Protein AF-A0A354UWK6-F1 (afdb_monomer_lite)

Sequence (119 aa):
MTLLAMIFFDFNLYGVGFPLIAFFCNLIFTSWAVGIFVSGLVLRHGLGAESIVWTLMFGLMPLACVYYPVTVLPLWLQYVAWALPPTYVFEGMRALLMDHMFRADLMAEALAINGVLFI

Radius of gyration: 16.35 Å; chains: 1; bounding box: 41×29×44 Å

Structure (mmCIF, N/CA/C/O backbone):
data_AF-A0A354UWK6-F1
#
_entry.id   AF-A0A354UWK6-F1
#
loop_
_atom_site.group_PDB
_atom_site.id
_atom_site.type_symbol
_atom_site.label_atom_id
_atom_site.label_alt_id
_atom_site.label_comp_id
_atom_site.label_asym_id
_atom_site.label_entity_id
_atom_site.label_seq_id
_atom_site.pdbx_PDB_ins_code
_atom_site.Cartn_x
_atom_site.Cartn_y
_atom_site.Cartn_z
_atom_site.occupancy
_atom_site.B_iso_or_equiv
_atom_site.auth_seq_id
_atom_site.auth_comp_id
_atom_site.auth_asym_id
_atom_site.auth_atom_id
_atom_site.pdbx_PDB_model_num
ATOM 1 N N . MET A 1 1 ? 24.059 2.695 -0.130 1.00 56.16 1 MET A N 1
ATOM 2 C CA . MET A 1 1 ? 23.308 1.441 -0.372 1.00 56.16 1 MET A CA 1
ATOM 3 C C . MET A 1 1 ? 22.979 1.235 -1.847 1.00 56.16 1 MET A C 1
ATOM 5 O O . MET A 1 1 ? 23.217 0.145 -2.339 1.00 56.16 1 MET A O 1
ATOM 9 N N . THR A 1 2 ? 22.533 2.260 -2.581 1.00 59.69 2 THR A N 1
ATOM 10 C CA . THR A 1 2 ? 22.245 2.174 -4.030 1.00 59.69 2 THR A CA 1
ATOM 11 C C . THR A 1 2 ? 23.460 1.814 -4.890 1.00 59.69 2 THR A C 1
ATOM 13 O O . THR A 1 2 ? 23.362 0.951 -5.749 1.00 59.69 2 THR A O 1
ATOM 16 N N . LEU A 1 3 ? 24.626 2.401 -4.603 1.00 59.34 3 LEU A N 1
ATOM 17 C CA . LEU A 1 3 ? 25.890 2.084 -5.287 1.00 59.34 3 LEU A CA 1
ATOM 18 C C . LEU A 1 3 ? 26.323 0.622 -5.085 1.00 59.34 3 LEU A C 1
ATOM 20 O O . LEU A 1 3 ? 26.774 -0.024 -6.021 1.00 59.34 3 LEU A O 1
ATOM 24 N N . LEU A 1 4 ? 26.125 0.080 -3.879 1.00 62.88 4 LEU A N 1
ATOM 25 C CA . LEU A 1 4 ? 26.453 -1.313 -3.567 1.00 62.88 4 LEU A CA 1
ATOM 26 C C . LEU A 1 4 ? 25.482 -2.287 -4.259 1.00 62.88 4 LEU A C 1
ATOM 28 O O . LEU A 1 4 ? 25.916 -3.306 -4.779 1.00 62.88 4 LEU A O 1
ATOM 32 N N . ALA A 1 5 ? 24.190 -1.944 -4.325 1.00 58.75 5 ALA A N 1
ATOM 33 C CA . ALA A 1 5 ? 23.179 -2.713 -5.054 1.00 58.75 5 ALA A CA 1
ATOM 34 C C . ALA A 1 5 ? 23.420 -2.716 -6.572 1.00 58.75 5 ALA A C 1
ATOM 36 O O . ALA A 1 5 ? 23.226 -3.734 -7.226 1.00 58.75 5 ALA A O 1
ATOM 37 N N . MET A 1 6 ? 23.899 -1.604 -7.126 1.00 61.78 6 MET A N 1
ATOM 38 C CA . MET A 1 6 ? 24.233 -1.511 -8.546 1.00 61.78 6 MET A CA 1
ATOM 39 C C . MET A 1 6 ? 25.454 -2.376 -8.900 1.00 61.78 6 MET A C 1
ATOM 41 O O . MET A 1 6 ? 25.468 -3.004 -9.948 1.00 61.78 6 MET A O 1
ATOM 45 N N . ILE A 1 7 ? 26.444 -2.456 -8.004 1.00 58.84 7 ILE A N 1
ATOM 46 C CA . ILE A 1 7 ? 27.675 -3.236 -8.217 1.00 58.84 7 ILE A CA 1
ATOM 47 C C . ILE A 1 7 ? 27.464 -4.742 -7.984 1.00 58.84 7 ILE A C 1
ATOM 49 O O . ILE A 1 7 ? 28.051 -5.549 -8.696 1.00 58.84 7 ILE A O 1
ATOM 53 N N . PHE A 1 8 ? 26.659 -5.134 -6.988 1.00 60.25 8 PHE A N 1
ATOM 54 C CA . PHE A 1 8 ? 26.484 -6.547 -6.611 1.00 60.25 8 PHE A CA 1
ATOM 55 C C . PHE A 1 8 ? 25.227 -7.214 -7.182 1.00 60.25 8 PHE A C 1
ATOM 57 O O . PHE A 1 8 ? 25.212 -8.434 -7.313 1.00 60.25 8 PHE A O 1
ATOM 64 N N . PHE A 1 9 ? 24.175 -6.449 -7.483 1.00 60.28 9 PHE A N 1
ATOM 65 C CA . PHE A 1 9 ? 22.865 -6.979 -7.883 1.00 60.28 9 PHE A CA 1
ATOM 66 C C . PHE A 1 9 ? 22.386 -6.460 -9.248 1.00 60.28 9 PHE A C 1
ATOM 68 O O . PHE A 1 9 ? 21.243 -6.724 -9.608 1.00 60.28 9 PHE A O 1
ATOM 75 N N . ASP A 1 10 ? 23.218 -5.704 -9.983 1.00 58.06 10 ASP A N 1
ATOM 76 C CA . ASP A 1 10 ? 22.870 -5.070 -11.273 1.00 58.06 10 ASP A CA 1
ATOM 77 C C . ASP A 1 10 ? 21.562 -4.244 -11.213 1.00 58.06 10 ASP A C 1
ATOM 79 O O . ASP A 1 10 ? 20.848 -4.027 -12.191 1.00 58.06 10 ASP A O 1
ATOM 83 N N . PHE A 1 11 ? 21.206 -3.775 -10.011 1.00 54.72 11 PHE A N 1
ATOM 84 C CA . PHE A 1 11 ? 19.918 -3.149 -9.749 1.00 54.72 11 PHE A CA 1
ATOM 85 C C . PHE A 1 11 ? 20.025 -1.629 -9.875 1.00 54.72 11 PHE A C 1
ATOM 87 O O . PHE A 1 11 ? 20.491 -0.931 -8.965 1.00 54.72 11 PHE A O 1
ATOM 94 N N . ASN A 1 12 ? 19.580 -1.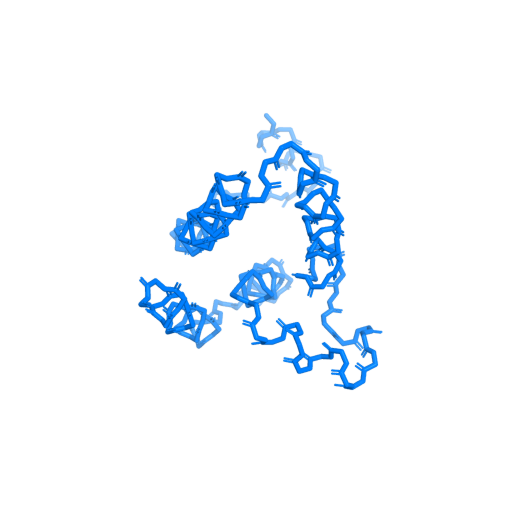092 -11.013 1.00 62.22 12 ASN A N 1
ATOM 95 C CA . ASN A 1 12 ? 19.621 0.342 -11.281 1.00 62.22 12 ASN A CA 1
ATOM 96 C C . ASN A 1 12 ? 18.386 1.073 -10.725 1.00 62.22 12 ASN A C 1
ATOM 98 O O . ASN A 1 12 ? 17.426 1.370 -11.435 1.00 62.22 12 ASN A O 1
ATOM 102 N N . LEU A 1 13 ? 18.457 1.432 -9.441 1.00 58.25 13 LEU A N 1
ATOM 103 C CA . LEU A 1 13 ? 17.428 2.223 -8.749 1.00 58.25 13 LEU A CA 1
ATOM 104 C C . LEU A 1 13 ? 17.189 3.604 -9.389 1.00 58.25 13 LEU A C 1
ATOM 106 O O . LEU A 1 13 ? 16.092 4.146 -9.293 1.00 58.25 13 LEU A O 1
ATOM 110 N N . TYR A 1 14 ? 18.190 4.162 -10.075 1.00 57.12 14 TYR A N 1
ATOM 111 C CA . TYR A 1 14 ? 18.068 5.441 -10.779 1.00 57.12 14 TYR A CA 1
ATOM 112 C C . TYR A 1 14 ? 17.343 5.309 -12.130 1.00 57.12 14 TYR A C 1
ATOM 114 O O . TYR A 1 14 ? 16.782 6.294 -12.604 1.00 57.12 14 TYR A O 1
ATOM 122 N N . GLY A 1 15 ? 17.282 4.105 -12.717 1.00 58.41 15 GLY A N 1
ATOM 123 C CA . GLY A 1 15 ? 16.500 3.808 -13.927 1.00 58.41 15 GLY A CA 1
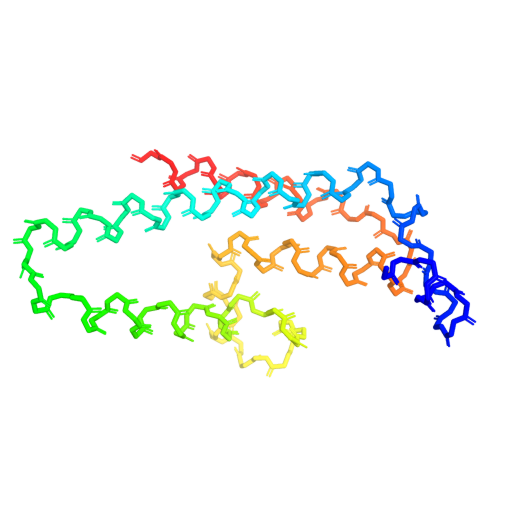ATOM 124 C C . GLY A 1 15 ? 14.988 3.727 -13.682 1.00 58.41 15 GLY A C 1
ATOM 125 O O . GLY A 1 15 ? 14.202 3.961 -14.593 1.00 58.41 15 GLY A O 1
ATOM 126 N N . VAL A 1 16 ? 14.578 3.470 -12.435 1.00 60.97 16 VAL A N 1
ATOM 127 C CA . VAL A 1 16 ? 13.169 3.466 -11.998 1.00 60.97 16 VAL A CA 1
ATOM 128 C C . VAL A 1 16 ? 12.596 4.890 -11.915 1.00 60.97 16 VAL A C 1
ATOM 130 O O . VAL A 1 16 ? 11.397 5.072 -12.090 1.00 60.97 16 VAL A O 1
ATOM 133 N N . GLY A 1 17 ? 13.449 5.900 -11.703 1.00 65.88 17 GLY A N 1
ATOM 134 C CA . GLY A 1 17 ? 13.163 7.322 -11.926 1.00 65.88 17 GLY A CA 1
ATOM 135 C C . GLY A 1 17 ? 11.875 7.874 -11.292 1.00 65.88 17 GLY A C 1
ATOM 136 O O . GLY A 1 17 ? 11.560 7.628 -10.129 1.00 65.88 17 GLY A O 1
ATOM 137 N N . PHE A 1 18 ? 11.142 8.668 -12.078 1.00 66.06 18 PHE A N 1
ATOM 138 C CA . PHE A 1 18 ? 9.900 9.366 -11.707 1.00 66.06 18 PHE A CA 1
ATOM 139 C C . PHE A 1 18 ? 8.774 8.486 -11.121 1.00 66.06 18 PHE A C 1
ATOM 141 O O . PHE A 1 18 ? 8.158 8.919 -10.143 1.00 66.06 18 PHE A O 1
ATOM 148 N N . PRO A 1 19 ? 8.502 7.273 -11.646 1.00 69.62 19 PRO A N 1
ATOM 149 C CA . PRO A 1 19 ? 7.575 6.308 -11.048 1.00 69.62 19 PRO A CA 1
ATOM 150 C C . PRO A 1 19 ? 7.735 6.109 -9.538 1.00 69.62 19 PRO A C 1
ATOM 152 O O . PRO A 1 19 ? 6.743 6.007 -8.815 1.00 69.62 19 PRO A O 1
ATOM 155 N N . LEU A 1 20 ? 8.978 6.119 -9.044 1.00 70.62 20 LEU A N 1
ATOM 156 C CA . LEU A 1 20 ? 9.283 5.917 -7.628 1.00 70.62 20 LEU A CA 1
ATOM 157 C C . LEU A 1 20 ? 8.641 6.985 -6.738 1.00 70.62 20 LEU A C 1
ATOM 159 O O . LEU A 1 20 ? 8.144 6.668 -5.659 1.00 70.62 20 LEU A O 1
ATOM 163 N N . ILE A 1 21 ? 8.615 8.237 -7.202 1.00 74.94 21 ILE A N 1
ATOM 164 C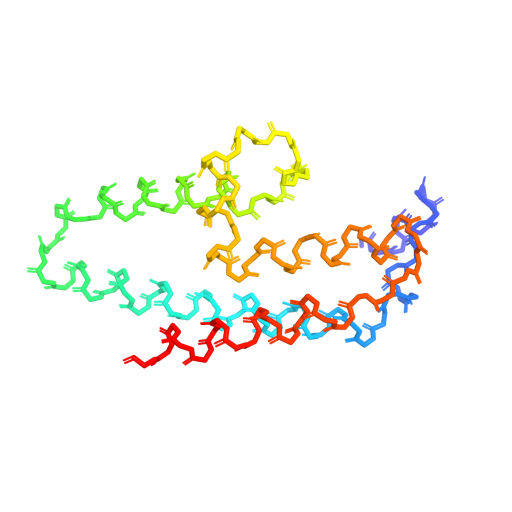 CA . ILE A 1 21 ? 8.011 9.357 -6.472 1.00 74.94 21 ILE A CA 1
ATOM 165 C C . ILE A 1 21 ? 6.505 9.131 -6.342 1.00 74.94 21 ILE A C 1
ATOM 167 O O . ILE A 1 21 ? 5.951 9.270 -5.256 1.00 74.94 21 ILE A O 1
ATOM 171 N N . ALA A 1 22 ? 5.846 8.721 -7.425 1.00 74.12 22 ALA A N 1
ATOM 172 C CA . ALA A 1 22 ? 4.406 8.503 -7.424 1.00 74.12 22 ALA A CA 1
ATOM 173 C C . ALA A 1 22 ? 3.998 7.281 -6.566 1.00 74.12 22 ALA A C 1
ATOM 175 O O . ALA A 1 22 ? 2.939 7.301 -5.929 1.00 74.12 22 ALA A O 1
ATOM 176 N N . PHE A 1 23 ? 4.847 6.247 -6.478 1.00 77.62 23 PHE A N 1
ATOM 177 C CA . PHE A 1 23 ? 4.664 5.133 -5.539 1.00 77.62 23 PHE A CA 1
ATOM 178 C C . PHE A 1 23 ? 4.803 5.611 -4.090 1.00 77.62 23 PHE A C 1
ATOM 180 O O . PHE A 1 23 ? 3.946 5.320 -3.255 1.00 77.62 23 PHE A O 1
ATOM 187 N N . PHE A 1 24 ? 5.836 6.411 -3.807 1.00 81.19 24 PHE A N 1
ATOM 188 C CA . PHE A 1 24 ? 6.058 7.004 -2.489 1.00 81.19 24 PHE A CA 1
ATOM 189 C C . PHE A 1 24 ? 4.892 7.885 -2.038 1.00 81.19 24 PHE A C 1
ATOM 191 O O . PHE A 1 24 ? 4.434 7.749 -0.906 1.00 81.19 24 PHE A O 1
ATOM 198 N N . CYS A 1 25 ? 4.379 8.754 -2.911 1.00 81.25 25 CYS A N 1
ATOM 199 C CA . CYS A 1 25 ? 3.245 9.617 -2.590 1.00 81.25 25 CYS A CA 1
ATOM 200 C C . CYS A 1 25 ? 2.004 8.805 -2.195 1.00 81.25 25 CYS A C 1
ATOM 202 O O . CYS A 1 25 ? 1.401 9.095 -1.165 1.00 81.25 25 CYS A O 1
ATOM 204 N N . ASN A 1 26 ? 1.663 7.754 -2.951 1.00 80.44 26 ASN A N 1
ATOM 205 C CA . ASN A 1 26 ? 0.530 6.888 -2.612 1.00 80.44 26 ASN A CA 1
ATOM 206 C C . ASN A 1 26 ? 0.708 6.200 -1.250 1.00 80.44 26 ASN A C 1
ATOM 208 O O . ASN A 1 26 ? -0.241 6.152 -0.471 1.00 80.44 26 ASN A O 1
ATOM 212 N N . LEU A 1 27 ? 1.916 5.723 -0.930 1.00 83.25 27 LEU A N 1
ATOM 213 C CA . LEU A 1 27 ? 2.198 5.107 0.372 1.00 83.25 27 LEU A CA 1
ATOM 214 C C . LEU A 1 27 ? 2.129 6.110 1.529 1.00 83.25 27 LEU A C 1
ATOM 216 O O . LEU A 1 27 ? 1.641 5.764 2.607 1.00 83.25 27 LEU A O 1
ATOM 220 N N . ILE A 1 28 ? 2.588 7.348 1.320 1.00 85.56 28 ILE A N 1
ATOM 221 C CA . ILE A 1 28 ? 2.483 8.424 2.315 1.00 85.56 28 ILE A CA 1
ATOM 222 C C . ILE A 1 28 ? 1.012 8.747 2.580 1.00 85.56 28 ILE A C 1
ATOM 224 O O . ILE A 1 28 ? 0.608 8.807 3.739 1.00 85.56 28 ILE A O 1
ATOM 228 N N . PHE A 1 29 ? 0.203 8.886 1.529 1.00 83.75 29 PHE A N 1
ATOM 229 C CA . PHE A 1 29 ? -1.229 9.148 1.662 1.00 83.75 29 PHE A CA 1
ATOM 230 C C . PHE A 1 29 ? -1.950 8.036 2.421 1.00 83.75 29 PHE A C 1
ATOM 232 O O . PHE A 1 29 ? -2.679 8.324 3.371 1.00 83.75 29 PHE A O 1
ATOM 239 N N . THR A 1 30 ? -1.670 6.770 2.104 1.00 84.62 30 THR A N 1
ATOM 240 C CA . THR A 1 30 ? -2.242 5.655 2.867 1.00 84.62 30 THR A CA 1
ATOM 241 C C . THR A 1 30 ? -1.764 5.664 4.322 1.00 84.62 30 THR A C 1
ATOM 243 O O . THR A 1 30 ? -2.560 5.441 5.232 1.00 84.62 30 THR A O 1
ATOM 246 N N . SER A 1 31 ? -0.484 5.961 4.567 1.00 85.88 31 SER A N 1
ATOM 247 C CA . SER A 1 31 ? 0.071 6.028 5.927 1.00 85.88 31 SER A CA 1
ATOM 248 C C . SER A 1 31 ? -0.576 7.136 6.757 1.00 85.88 31 SER A C 1
ATOM 250 O O . SER A 1 31 ? -0.827 6.943 7.945 1.00 85.88 31 SER A O 1
ATOM 252 N N . TRP A 1 32 ? -0.886 8.281 6.146 1.00 88.81 32 TRP A N 1
ATOM 253 C CA . TRP A 1 32 ? -1.613 9.366 6.801 1.00 88.81 32 TRP A CA 1
ATOM 254 C C . TRP A 1 32 ? -3.050 8.975 7.135 1.00 88.81 32 TRP A C 1
ATOM 256 O O . TRP A 1 32 ? -3.456 9.160 8.281 1.00 88.81 32 TRP A O 1
ATOM 266 N N . ALA A 1 33 ? -3.786 8.373 6.199 1.00 85.44 33 ALA A N 1
ATOM 267 C CA . ALA A 1 33 ? -5.153 7.918 6.454 1.00 85.44 33 ALA A CA 1
ATOM 268 C C . ALA A 1 33 ? -5.207 6.905 7.615 1.00 85.44 33 ALA A C 1
ATOM 270 O O . ALA A 1 33 ? -5.965 7.078 8.573 1.00 85.44 33 ALA A O 1
ATOM 271 N N . VAL A 1 34 ? -4.326 5.898 7.595 1.00 85.75 34 VAL A N 1
ATOM 272 C CA . VAL A 1 34 ? -4.228 4.900 8.673 1.00 85.75 34 VAL A CA 1
ATOM 273 C C . VAL A 1 34 ? -3.773 5.540 9.988 1.00 85.75 34 VAL A C 1
ATOM 275 O O . VAL A 1 34 ? -4.327 5.227 11.039 1.00 85.75 34 VAL A O 1
ATOM 278 N N . GLY A 1 35 ? -2.809 6.462 9.955 1.00 86.75 35 GLY A N 1
ATOM 279 C CA . GLY A 1 35 ? -2.306 7.151 11.145 1.00 86.75 35 GLY A CA 1
ATOM 280 C C . GLY A 1 35 ? -3.360 8.025 11.831 1.00 86.75 35 GLY A C 1
ATOM 281 O O . GLY A 1 35 ? -3.454 8.016 13.062 1.00 86.75 35 GLY A O 1
ATOM 282 N N . ILE A 1 36 ? -4.191 8.727 11.053 1.00 87.62 36 ILE A N 1
ATOM 283 C CA . ILE A 1 36 ? -5.319 9.520 11.565 1.00 87.62 36 ILE A CA 1
ATOM 284 C C . ILE A 1 36 ? -6.373 8.592 12.181 1.00 87.62 36 ILE A C 1
ATOM 286 O O . ILE A 1 36 ? -6.812 8.829 13.309 1.00 87.62 36 ILE A O 1
ATOM 290 N N . PHE A 1 37 ? -6.726 7.504 11.491 1.00 86.56 37 PHE A N 1
ATOM 291 C CA . PHE A 1 37 ? -7.686 6.514 11.984 1.00 86.56 37 PHE A CA 1
ATOM 292 C C . PHE A 1 37 ? -7.242 5.885 13.314 1.00 86.56 37 PHE A C 1
ATOM 294 O O . PHE A 1 37 ? -7.999 5.856 14.287 1.00 86.56 37 PHE A O 1
ATOM 301 N N . VAL A 1 38 ? -5.986 5.442 13.381 1.00 85.88 38 VAL A N 1
ATOM 302 C CA . VAL A 1 38 ? -5.366 4.859 14.577 1.00 85.88 38 VAL A CA 1
ATOM 303 C C . VAL A 1 38 ? -5.331 5.859 15.732 1.00 85.88 38 VAL A C 1
ATOM 305 O O . VAL A 1 38 ? -5.740 5.525 16.844 1.00 85.88 38 VAL A O 1
ATOM 308 N N . SER A 1 39 ? -4.898 7.095 15.472 1.00 86.00 39 SER A N 1
ATOM 309 C CA . SER A 1 39 ? -4.866 8.155 16.487 1.00 86.00 39 SER A CA 1
ATOM 310 C C . SER A 1 39 ? -6.261 8.431 17.055 1.00 86.00 39 SER A C 1
ATOM 312 O O . SER A 1 39 ? -6.423 8.544 18.270 1.00 86.00 39 SER A O 1
ATOM 314 N N . GLY A 1 40 ? -7.290 8.464 16.201 1.00 85.94 40 GLY A N 1
ATOM 315 C CA . GLY A 1 40 ? -8.682 8.619 16.625 1.00 85.94 40 GLY A CA 1
ATOM 316 C C . GLY A 1 40 ? -9.184 7.459 17.491 1.00 85.94 40 GLY A C 1
ATOM 317 O O . GLY A 1 40 ? -9.861 7.686 18.497 1.00 85.94 40 GLY A O 1
ATOM 318 N N . LEU A 1 41 ? -8.814 6.221 17.149 1.00 86.06 41 LEU A N 1
ATOM 319 C CA . LEU A 1 41 ? -9.183 5.028 17.915 1.00 86.06 41 LEU A CA 1
ATOM 320 C C . LEU A 1 41 ? -8.578 5.054 19.327 1.00 86.06 41 LEU A C 1
ATOM 322 O O . LEU A 1 41 ? -9.288 4.810 20.305 1.00 86.06 41 LEU A O 1
ATOM 326 N N . VAL A 1 42 ? -7.290 5.397 19.435 1.00 87.06 42 VAL A N 1
ATOM 327 C CA . VAL A 1 42 ? -6.573 5.490 20.717 1.00 87.06 42 VAL A CA 1
ATOM 328 C C . VAL A 1 42 ? -7.146 6.607 21.587 1.00 87.06 42 VAL A C 1
ATOM 330 O O . VAL A 1 42 ? -7.382 6.395 22.774 1.00 87.06 42 VAL A O 1
ATOM 333 N N . LEU A 1 43 ? -7.446 7.776 21.011 1.00 86.56 43 LEU A N 1
ATOM 334 C CA . LEU A 1 43 ? -8.049 8.883 21.760 1.00 86.56 43 LEU A CA 1
ATOM 335 C C . LEU A 1 43 ? -9.455 8.546 22.283 1.00 86.56 43 LEU A C 1
ATOM 337 O O . LEU A 1 43 ? -9.829 9.009 23.359 1.00 86.56 43 LEU A O 1
ATOM 341 N N . ARG A 1 44 ? -10.232 7.730 21.557 1.00 84.69 44 ARG A N 1
ATOM 342 C CA . ARG A 1 44 ? -11.607 7.368 21.942 1.00 84.69 44 ARG A CA 1
ATOM 343 C C . ARG A 1 44 ? -11.689 6.203 22.929 1.00 84.69 44 ARG A C 1
ATOM 345 O O . ARG A 1 44 ? -12.566 6.201 23.789 1.00 84.69 44 ARG A O 1
ATOM 352 N N . HIS A 1 45 ? -10.818 5.209 22.791 1.00 82.06 45 HIS A N 1
ATOM 353 C CA . HIS A 1 45 ? -10.869 3.962 23.564 1.00 82.06 45 HIS A CA 1
ATOM 354 C C . HIS A 1 45 ? -9.712 3.813 24.570 1.00 82.06 45 HIS A C 1
ATOM 356 O O . HIS A 1 45 ? -9.648 2.820 25.296 1.00 82.06 45 HIS A O 1
ATOM 362 N N . GLY A 1 46 ? -8.828 4.810 24.659 1.00 81.69 46 GLY A N 1
ATOM 363 C CA . GLY A 1 46 ? -7.696 4.844 25.582 1.00 81.69 46 GLY A CA 1
ATOM 364 C C . GLY A 1 46 ? -6.580 3.858 25.220 1.00 81.69 46 GLY A C 1
ATOM 365 O O . GLY A 1 46 ? -6.562 3.259 24.145 1.00 81.69 46 GLY A O 1
ATOM 366 N N . LEU A 1 47 ? -5.652 3.653 26.162 1.00 77.31 47 LEU A N 1
ATOM 367 C CA . LEU A 1 47 ? -4.483 2.772 25.993 1.00 77.31 47 LEU A CA 1
ATOM 368 C C . LEU A 1 47 ? -4.851 1.296 25.750 1.00 77.31 47 LEU A C 1
ATOM 370 O O . LEU A 1 47 ? -4.057 0.548 25.192 1.00 77.31 47 LEU A O 1
ATOM 374 N N . GLY A 1 48 ? -6.071 0.865 26.094 1.00 75.25 48 GLY A N 1
ATOM 375 C CA . GLY A 1 48 ? -6.544 -0.489 25.780 1.00 75.25 48 GLY A CA 1
ATOM 376 C C . GLY A 1 48 ? -6.637 -0.768 24.272 1.00 75.25 48 GLY A C 1
ATOM 377 O O . GLY A 1 48 ? -6.415 -1.901 23.839 1.00 75.25 48 GLY A O 1
ATOM 378 N N . ALA A 1 49 ? -6.895 0.262 23.459 1.00 78.06 49 ALA A N 1
ATOM 379 C CA . ALA A 1 49 ? -6.988 0.140 22.004 1.00 78.06 49 ALA A CA 1
ATOM 380 C C . ALA A 1 49 ? -5.629 0.074 21.293 1.00 78.06 49 ALA A C 1
ATOM 382 O O . ALA A 1 49 ? -5.579 -0.320 20.129 1.00 78.06 49 ALA A O 1
ATOM 383 N N . GLU A 1 50 ? -4.525 0.383 21.978 1.00 81.88 50 GLU A N 1
ATOM 384 C CA . GLU A 1 50 ? -3.173 0.275 21.416 1.00 81.88 50 GLU A CA 1
ATOM 385 C C . GLU A 1 50 ? -2.871 -1.153 20.924 1.00 81.88 50 GLU A C 1
ATOM 387 O O . GLU A 1 50 ? -2.288 -1.35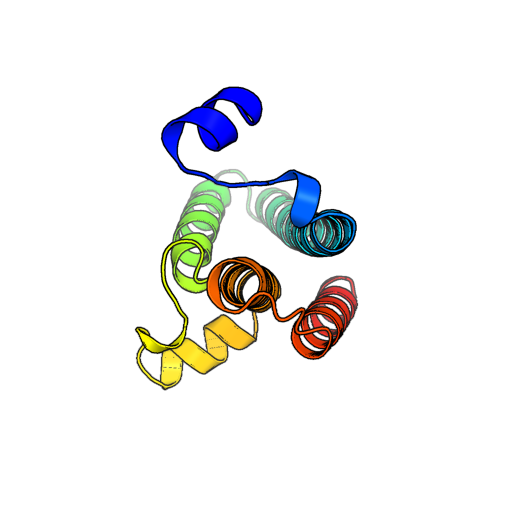2 19.858 1.00 81.88 50 GLU A O 1
ATOM 392 N N . SER A 1 51 ? -3.351 -2.163 21.655 1.00 83.12 51 SER A N 1
ATOM 393 C CA . SER A 1 51 ? -3.203 -3.575 21.278 1.00 83.12 51 SER A CA 1
ATOM 394 C C . SER A 1 51 ? -3.890 -3.921 19.946 1.00 83.12 51 SER A C 1
ATOM 396 O O . SER A 1 51 ? -3.356 -4.681 19.131 1.00 83.12 51 SER A O 1
ATOM 398 N N . ILE A 1 52 ? -5.054 -3.318 19.685 1.00 83.94 52 ILE A N 1
ATOM 399 C CA . ILE A 1 52 ? -5.818 -3.493 18.443 1.00 83.94 52 ILE A CA 1
ATOM 400 C C . ILE A 1 52 ? -5.100 -2.797 17.287 1.00 83.94 52 ILE A C 1
ATOM 402 O O . ILE A 1 52 ? -5.014 -3.360 16.199 1.00 83.94 52 ILE A O 1
ATOM 406 N N . VAL A 1 53 ? -4.534 -1.612 17.529 1.00 85.56 53 VAL A N 1
ATOM 407 C CA . VAL A 1 53 ? -3.741 -0.865 16.543 1.00 85.56 53 VAL A CA 1
ATOM 408 C C . VAL A 1 53 ? -2.548 -1.686 16.070 1.00 85.56 53 VAL A C 1
ATOM 410 O O . VAL A 1 53 ? -2.365 -1.861 14.868 1.00 85.56 53 VAL A O 1
ATOM 413 N N . TRP A 1 54 ? -1.767 -2.237 16.999 1.00 84.69 54 TRP A N 1
ATOM 414 C CA . TRP A 1 54 ? -0.621 -3.079 16.655 1.00 84.69 54 TRP A CA 1
ATOM 415 C C . TRP A 1 54 ? -1.031 -4.306 15.842 1.00 84.69 54 TRP A C 1
ATOM 417 O O . TRP A 1 54 ? -0.414 -4.608 14.820 1.00 84.69 54 TRP A O 1
ATOM 427 N N . THR A 1 55 ? -2.106 -4.979 16.259 1.00 86.06 55 THR A N 1
ATOM 428 C CA . THR A 1 55 ? -2.649 -6.141 15.542 1.00 86.06 55 THR A CA 1
ATOM 429 C C . THR A 1 55 ? -3.100 -5.761 14.132 1.00 86.06 55 THR A C 1
ATOM 431 O O . THR A 1 55 ? -2.821 -6.486 13.178 1.00 86.06 55 THR A O 1
ATOM 434 N N . LEU A 1 56 ? -3.743 -4.600 13.977 1.00 85.88 56 LEU A N 1
ATOM 435 C CA . LEU A 1 56 ? -4.153 -4.072 12.683 1.00 85.88 56 LEU A CA 1
ATOM 436 C C . LEU A 1 56 ? -2.936 -3.803 11.794 1.00 85.88 56 LEU A C 1
ATOM 438 O O . LEU A 1 56 ? -2.925 -4.268 10.662 1.00 85.88 56 LEU A O 1
ATOM 442 N N . MET A 1 57 ? -1.895 -3.125 12.294 1.00 84.44 57 MET A N 1
ATOM 443 C CA . MET A 1 57 ? -0.687 -2.834 11.507 1.00 84.44 57 MET A CA 1
ATOM 444 C C . MET A 1 57 ? 0.027 -4.112 11.054 1.00 84.44 57 MET A C 1
ATOM 446 O O . MET A 1 57 ? 0.401 -4.228 9.885 1.00 84.44 57 MET A O 1
ATOM 450 N N . PHE A 1 58 ? 0.154 -5.098 11.946 1.00 84.06 58 PHE A N 1
ATOM 451 C CA . PHE A 1 58 ? 0.733 -6.394 11.597 1.00 84.06 58 PHE A CA 1
ATOM 452 C C . PHE A 1 58 ? -0.140 -7.209 10.647 1.00 84.06 58 PHE A C 1
ATOM 454 O O . PHE A 1 58 ? 0.412 -7.934 9.829 1.00 84.06 58 PHE A O 1
ATOM 461 N N . GLY A 1 59 ? -1.468 -7.100 10.724 1.00 85.38 59 GLY A N 1
ATOM 462 C CA . GLY A 1 59 ? -2.387 -7.762 9.795 1.00 85.38 59 GLY A CA 1
ATOM 463 C C . GLY A 1 59 ? -2.422 -7.099 8.4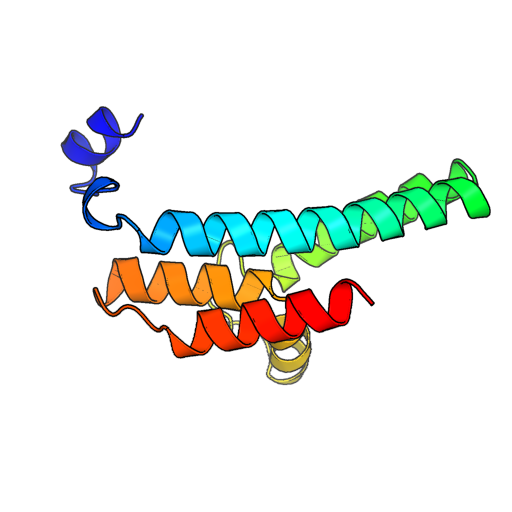16 1.00 85.38 59 GLY A C 1
ATOM 464 O O . GLY A 1 59 ? -2.541 -7.777 7.396 1.00 85.38 59 GLY A O 1
ATOM 465 N N . LEU A 1 60 ? -2.252 -5.779 8.368 1.00 84.56 60 LEU A N 1
ATOM 466 C CA . LEU A 1 60 ? -2.258 -4.993 7.137 1.00 84.56 60 LEU A CA 1
ATOM 467 C C . LEU A 1 60 ? -0.996 -5.258 6.305 1.00 84.56 60 LEU A C 1
ATOM 469 O O . LEU A 1 60 ? -1.065 -5.287 5.083 1.00 84.56 60 LEU A O 1
ATOM 473 N N . MET A 1 61 ? 0.137 -5.542 6.952 1.00 82.25 61 MET A N 1
ATOM 474 C CA . MET A 1 61 ? 1.411 -5.836 6.288 1.00 82.25 61 MET A CA 1
ATOM 475 C C . MET A 1 61 ? 1.367 -7.050 5.325 1.00 82.25 61 MET A C 1
ATOM 477 O O . MET A 1 61 ? 1.756 -6.889 4.167 1.00 82.25 61 MET A O 1
ATOM 481 N N . PRO A 1 62 ? 0.882 -8.249 5.715 1.00 80.69 62 PRO A N 1
ATOM 482 C CA . PRO A 1 62 ? 0.703 -9.362 4.790 1.00 80.69 62 PRO A CA 1
ATOM 483 C C . PRO A 1 62 ? -0.452 -9.123 3.814 1.00 80.69 62 PRO A C 1
ATOM 485 O O . PRO A 1 62 ? -0.332 -9.537 2.666 1.00 80.69 62 PRO A O 1
ATOM 488 N N . LEU A 1 63 ? -1.533 -8.443 4.214 1.00 82.12 63 LEU A N 1
ATOM 489 C CA . LEU A 1 63 ? -2.654 -8.123 3.314 1.00 82.12 63 LEU A CA 1
ATOM 490 C C . LEU A 1 63 ? -2.259 -7.154 2.188 1.00 82.12 63 LEU A C 1
ATOM 492 O O . LEU A 1 63 ? -2.756 -7.277 1.073 1.00 82.12 63 LEU A O 1
ATOM 496 N N . ALA A 1 64 ? -1.325 -6.240 2.453 1.00 79.81 64 ALA A N 1
ATOM 497 C CA . ALA A 1 64 ? -0.789 -5.279 1.492 1.00 79.81 64 ALA A CA 1
ATOM 498 C C . ALA A 1 64 ? 0.147 -5.897 0.435 1.00 79.81 64 ALA A C 1
ATOM 500 O O . ALA A 1 64 ? 0.686 -5.167 -0.393 1.00 79.81 64 ALA A O 1
ATOM 501 N N . CYS A 1 65 ? 0.376 -7.218 0.461 1.00 82.44 65 CYS A N 1
ATOM 502 C CA . CYS A 1 65 ? 1.198 -7.928 -0.528 1.00 82.44 65 CYS A CA 1
ATOM 503 C C . CYS A 1 65 ? 2.611 -7.327 -0.692 1.00 82.44 65 CYS A C 1
ATOM 505 O O . CYS A 1 65 ? 3.153 -7.238 -1.797 1.00 82.44 65 CYS A O 1
ATOM 507 N N . VAL A 1 66 ? 3.226 -6.907 0.423 1.00 80.75 66 VAL A N 1
ATOM 508 C CA . VAL A 1 66 ? 4.547 -6.248 0.430 1.00 80.75 66 VAL A CA 1
ATOM 509 C C . VAL A 1 66 ? 5.632 -7.197 -0.088 1.00 80.75 66 VAL A C 1
ATOM 511 O O . VAL A 1 66 ? 6.428 -6.845 -0.958 1.00 80.75 66 VAL A O 1
ATOM 514 N N . TYR A 1 67 ? 5.643 -8.428 0.426 1.00 77.44 67 TYR A N 1
ATOM 515 C CA . TYR A 1 67 ? 6.715 -9.395 0.173 1.00 77.44 67 TYR A CA 1
ATOM 516 C C . TYR A 1 67 ? 6.425 -10.374 -0.968 1.00 77.44 67 TYR A C 1
ATOM 518 O O . TYR A 1 67 ? 7.354 -10.982 -1.491 1.00 77.44 67 TYR A O 1
ATOM 526 N N . TYR A 1 68 ? 5.163 -10.545 -1.357 1.00 78.94 68 TYR A N 1
ATOM 527 C CA . TYR A 1 68 ? 4.734 -11.580 -2.298 1.00 78.94 68 TYR A CA 1
ATOM 528 C C . TYR A 1 68 ? 3.633 -11.052 -3.237 1.00 78.94 68 TYR A C 1
ATOM 530 O O . TYR A 1 68 ? 2.983 -10.063 -2.896 1.00 78.94 68 TYR A O 1
ATOM 538 N N . PRO A 1 69 ? 3.441 -11.653 -4.428 1.00 81.50 69 PRO A N 1
ATOM 539 C CA . PRO A 1 69 ? 2.433 -11.194 -5.382 1.00 81.50 69 PRO A CA 1
ATOM 540 C C . PRO A 1 69 ? 1.016 -11.574 -4.940 1.00 81.50 69 PRO A C 1
ATOM 542 O O . PRO A 1 69 ? 0.810 -12.618 -4.311 1.00 81.50 69 PRO A O 1
ATOM 545 N N . VAL A 1 70 ? 0.026 -10.760 -5.322 1.00 82.75 70 VAL A N 1
ATOM 546 C CA . VAL A 1 70 ? -1.377 -10.952 -4.904 1.00 82.75 70 VAL A CA 1
ATOM 547 C C . VAL A 1 70 ? -1.945 -12.313 -5.330 1.00 82.75 70 VAL A C 1
ATOM 549 O O . VAL A 1 70 ? -2.823 -12.868 -4.674 1.00 82.75 70 VAL A O 1
ATOM 552 N N . THR A 1 71 ? -1.396 -12.901 -6.395 1.00 81.00 71 THR A N 1
ATOM 553 C CA . THR A 1 71 ? -1.806 -14.195 -6.958 1.00 81.00 71 THR A CA 1
ATOM 554 C C . THR A 1 71 ? -1.603 -15.384 -6.017 1.00 81.00 71 THR A C 1
ATOM 556 O O . THR A 1 71 ? -2.239 -16.417 -6.210 1.00 81.00 71 THR A O 1
ATOM 559 N N . VAL A 1 72 ? -0.754 -15.253 -4.989 1.00 84.75 72 VAL A N 1
ATOM 560 C CA . VAL A 1 72 ? -0.519 -16.307 -3.982 1.00 84.75 72 VAL A CA 1
ATOM 561 C C . VAL A 1 72 ? -1.680 -16.399 -2.983 1.00 84.75 72 VAL A C 1
ATOM 563 O O . VAL A 1 72 ? -1.872 -17.435 -2.347 1.00 84.75 72 VAL A O 1
ATOM 566 N N . LEU A 1 73 ? -2.478 -15.336 -2.842 1.00 82.44 73 LEU A N 1
ATOM 567 C CA . LEU A 1 73 ? -3.616 -15.318 -1.928 1.00 82.44 73 LEU A CA 1
ATOM 568 C C . LEU A 1 73 ? -4.816 -16.080 -2.504 1.00 82.44 73 LEU A C 1
ATOM 570 O O . LEU A 1 73 ? -5.064 -16.028 -3.711 1.00 82.44 73 LEU A O 1
ATOM 574 N N . PRO A 1 74 ? -5.627 -16.734 -1.652 1.00 84.56 74 PRO A N 1
ATOM 575 C CA . PRO A 1 74 ? -6.895 -17.304 -2.085 1.00 84.56 74 PRO A CA 1
ATOM 576 C C . PRO A 1 74 ? -7.840 -16.199 -2.582 1.00 84.56 74 PRO A C 1
ATOM 578 O O . PRO A 1 74 ? -7.816 -15.082 -2.066 1.00 84.56 74 PRO A O 1
ATOM 581 N N . LEU A 1 75 ? -8.697 -16.521 -3.561 1.00 83.31 75 LEU A N 1
ATOM 582 C CA . LEU A 1 75 ? -9.511 -15.548 -4.315 1.00 83.31 75 LEU A CA 1
ATOM 583 C C . LEU A 1 75 ? -10.256 -14.531 -3.431 1.00 83.31 75 LEU A C 1
ATOM 585 O O . LEU A 1 75 ? -10.327 -13.353 -3.755 1.00 83.31 75 LEU A O 1
ATOM 589 N N . TRP A 1 76 ? -10.783 -14.978 -2.290 1.00 84.94 76 TRP A N 1
ATOM 590 C CA . TRP A 1 76 ? -11.516 -14.120 -1.359 1.00 84.94 76 TRP A CA 1
ATOM 591 C C . TRP A 1 76 ? -10.626 -13.067 -0.674 1.00 84.94 76 TRP A C 1
ATOM 593 O O . TRP A 1 76 ? -11.065 -11.934 -0.489 1.00 84.94 76 TRP A O 1
ATOM 603 N N . LEU A 1 77 ? -9.369 -13.405 -0.346 1.00 82.62 77 LEU A N 1
ATOM 604 C CA . LEU A 1 77 ? -8.407 -12.448 0.216 1.00 82.62 77 LEU A CA 1
ATOM 605 C C . LEU A 1 77 ? -7.895 -11.474 -0.843 1.00 82.62 77 LEU A C 1
ATOM 607 O O . LEU A 1 77 ? -7.547 -10.349 -0.495 1.00 82.62 77 LEU A O 1
ATOM 611 N N . GLN A 1 78 ? -7.869 -11.879 -2.118 1.00 81.19 78 GLN A N 1
ATOM 612 C CA . GLN A 1 78 ? -7.437 -10.993 -3.198 1.00 81.19 78 GLN A CA 1
ATOM 613 C C . GLN A 1 78 ? -8.324 -9.749 -3.270 1.00 81.19 78 GLN A C 1
ATOM 615 O O . GLN A 1 78 ? -7.793 -8.652 -3.378 1.00 81.19 78 GLN A O 1
ATOM 620 N N . TYR A 1 79 ? -9.648 -9.875 -3.121 1.00 81.38 79 TYR A N 1
ATOM 621 C CA . TYR A 1 79 ? -10.541 -8.707 -3.106 1.00 81.38 79 TYR A CA 1
ATOM 622 C C . TYR A 1 79 ? -10.212 -7.719 -1.978 1.00 81.38 79 TYR A C 1
ATOM 624 O O . TYR A 1 79 ? -10.262 -6.511 -2.189 1.00 81.38 79 TYR A O 1
ATOM 632 N N . VAL A 1 80 ? -9.838 -8.220 -0.795 1.00 81.56 80 VAL A N 1
ATOM 633 C CA . VAL A 1 80 ? -9.431 -7.376 0.343 1.00 81.56 80 VAL A CA 1
ATOM 634 C C . VAL A 1 80 ? -8.078 -6.720 0.074 1.00 81.56 80 VAL A C 1
ATOM 636 O O . VAL A 1 80 ? -7.907 -5.534 0.340 1.00 81.56 80 VAL A O 1
ATOM 639 N N . ALA A 1 81 ? -7.128 -7.462 -0.498 1.00 82.12 81 ALA A N 1
ATOM 640 C CA . ALA A 1 81 ? -5.838 -6.918 -0.904 1.00 82.12 81 ALA A CA 1
ATOM 641 C C . ALA A 1 81 ? -6.012 -5.802 -1.949 1.00 82.12 81 ALA A C 1
ATOM 643 O O . ALA A 1 81 ? -5.432 -4.731 -1.804 1.00 82.12 81 ALA A O 1
ATOM 644 N N . TRP A 1 82 ? -6.882 -5.985 -2.942 1.00 78.56 82 TRP A N 1
ATOM 645 C CA . TRP A 1 82 ? -7.217 -4.959 -3.936 1.00 78.56 82 TRP A CA 1
ATOM 646 C C . TRP A 1 82 ? -8.033 -3.782 -3.373 1.00 78.56 82 TRP A C 1
ATOM 648 O O . TRP A 1 82 ? -8.203 -2.780 -4.057 1.00 78.56 82 TRP A O 1
ATOM 658 N N . ALA A 1 83 ? -8.515 -3.833 -2.132 1.00 79.69 83 ALA A N 1
ATOM 659 C CA . ALA A 1 83 ? -9.087 -2.655 -1.475 1.00 79.69 83 ALA A CA 1
ATOM 660 C C . ALA A 1 83 ? -8.008 -1.754 -0.842 1.00 79.69 83 ALA A C 1
ATOM 662 O O . ALA A 1 83 ? -8.284 -0.614 -0.472 1.00 79.69 83 ALA A O 1
ATOM 663 N N . LEU A 1 84 ? -6.778 -2.255 -0.704 1.00 80.25 84 LEU A N 1
ATOM 664 C CA . LEU A 1 84 ? -5.665 -1.555 -0.074 1.00 80.25 84 LEU A CA 1
ATOM 665 C C . LEU A 1 84 ? -4.807 -0.865 -1.154 1.00 80.25 84 LEU A C 1
ATOM 667 O O . LEU A 1 84 ? -4.183 -1.560 -1.959 1.00 80.25 84 LEU A O 1
ATOM 671 N N . PRO A 1 85 ? -4.678 0.480 -1.145 1.00 80.81 85 PRO A N 1
ATOM 672 C CA . PRO A 1 85 ? -3.791 1.197 -2.068 1.00 80.81 85 PRO A CA 1
ATOM 673 C C . PRO A 1 85 ? -2.339 0.675 -2.106 1.00 80.81 85 PRO A C 1
ATOM 675 O O . PRO A 1 85 ? -1.756 0.638 -3.193 1.00 80.81 85 PRO A O 1
ATOM 678 N N . PRO A 1 86 ? -1.736 0.228 -0.977 1.00 82.19 86 PRO A N 1
ATOM 679 C CA . PRO A 1 86 ? -0.395 -0.346 -0.969 1.00 82.19 86 PRO A CA 1
ATOM 680 C C . PRO A 1 86 ? -0.228 -1.524 -1.931 1.00 82.19 86 PRO A C 1
ATOM 682 O O . PRO A 1 86 ? 0.819 -1.635 -2.563 1.00 82.19 86 PRO A O 1
ATOM 685 N N . THR A 1 87 ? -1.255 -2.360 -2.102 1.00 83.25 87 THR A N 1
ATOM 686 C CA . THR A 1 87 ? -1.209 -3.536 -2.982 1.00 83.25 87 THR A CA 1
ATOM 687 C C . THR A 1 87 ? -0.929 -3.135 -4.427 1.00 83.25 87 THR A C 1
ATOM 689 O O . THR A 1 87 ? -0.038 -3.696 -5.056 1.00 83.25 87 THR A O 1
ATOM 692 N N . TYR A 1 88 ? -1.598 -2.093 -4.928 1.00 79.00 88 TYR A N 1
ATOM 693 C CA . TYR A 1 88 ? -1.374 -1.551 -6.273 1.00 79.00 88 TYR A CA 1
ATOM 694 C C . TYR A 1 88 ? 0.032 -0.972 -6.446 1.00 79.00 88 TYR A C 1
ATOM 696 O O . TYR A 1 88 ? 0.646 -1.130 -7.501 1.00 79.00 88 TYR A O 1
ATOM 704 N N . VAL A 1 89 ? 0.562 -0.316 -5.406 1.00 80.12 89 VAL A N 1
ATOM 705 C CA . VAL A 1 89 ? 1.923 0.238 -5.411 1.00 80.12 89 VAL A CA 1
ATOM 706 C C . VAL A 1 89 ? 2.965 -0.877 -5.479 1.00 80.12 89 VAL A C 1
ATOM 708 O O . VAL A 1 89 ? 3.884 -0.802 -6.295 1.00 80.12 89 VAL A O 1
ATOM 711 N N . PHE A 1 90 ? 2.822 -1.925 -4.664 1.00 81.19 90 PHE A N 1
ATOM 712 C CA . PHE A 1 90 ? 3.771 -3.038 -4.652 1.00 81.19 90 PHE A CA 1
ATOM 713 C C . PHE A 1 90 ? 3.681 -3.887 -5.919 1.00 81.19 90 PHE A C 1
ATOM 715 O O . PHE A 1 90 ? 4.722 -4.256 -6.459 1.00 81.19 90 PHE A O 1
ATOM 722 N N . GLU A 1 91 ? 2.480 -4.136 -6.445 1.00 79.38 91 GLU A N 1
ATOM 723 C CA . GLU A 1 91 ? 2.292 -4.829 -7.725 1.00 79.38 91 GLU A CA 1
ATOM 724 C C . GLU A 1 91 ? 2.859 -3.998 -8.896 1.00 79.38 91 GLU A C 1
ATOM 726 O O . GLU A 1 91 ? 3.539 -4.534 -9.772 1.00 79.38 91 GLU A O 1
ATOM 731 N N . GLY A 1 92 ? 2.658 -2.674 -8.875 1.00 75.50 92 GLY A N 1
ATOM 732 C CA . GLY A 1 92 ? 3.203 -1.735 -9.857 1.00 75.50 92 GLY A CA 1
ATOM 733 C C . GLY A 1 92 ? 4.730 -1.643 -9.820 1.00 75.50 92 GLY A C 1
ATOM 734 O O . GLY A 1 92 ? 5.370 -1.673 -10.871 1.00 75.50 92 GLY A O 1
ATOM 735 N N . MET A 1 93 ? 5.334 -1.607 -8.626 1.00 74.62 93 MET A N 1
ATOM 736 C CA . MET A 1 93 ? 6.789 -1.714 -8.473 1.00 74.62 93 MET A CA 1
ATOM 737 C C . MET A 1 93 ? 7.308 -3.051 -9.005 1.00 74.62 93 MET A C 1
ATOM 739 O O . MET A 1 93 ? 8.342 -3.079 -9.666 1.00 74.62 93 MET A O 1
ATOM 743 N N . ARG A 1 94 ? 6.599 -4.155 -8.751 1.00 75.44 94 ARG A N 1
ATOM 744 C CA . ARG A 1 94 ? 7.008 -5.491 -9.203 1.00 75.44 94 ARG A CA 1
ATOM 745 C C . ARG A 1 94 ? 6.998 -5.591 -10.732 1.00 75.44 94 ARG A C 1
ATOM 747 O O . ARG A 1 94 ? 7.994 -6.021 -11.304 1.00 75.44 94 ARG A O 1
ATOM 754 N N . ALA A 1 95 ? 5.940 -5.102 -11.383 1.00 71.19 95 ALA A N 1
ATOM 755 C CA . ALA A 1 95 ? 5.845 -5.027 -12.844 1.00 71.19 95 ALA A CA 1
ATOM 756 C C . ALA A 1 95 ? 6.924 -4.115 -13.461 1.00 71.19 95 ALA A C 1
ATOM 758 O O . ALA A 1 95 ? 7.520 -4.447 -14.482 1.00 71.19 95 ALA A O 1
ATOM 759 N N . LEU A 1 96 ? 7.239 -2.990 -12.814 1.00 71.56 96 LEU A N 1
ATOM 760 C CA . LEU A 1 96 ? 8.276 -2.073 -13.288 1.00 71.56 96 LEU A CA 1
ATOM 761 C C . LEU A 1 96 ? 9.692 -2.661 -13.163 1.00 71.56 96 LEU A C 1
ATOM 763 O O . LEU A 1 96 ? 10.555 -2.363 -13.986 1.00 71.56 96 LEU A O 1
ATOM 767 N N . LEU A 1 97 ? 9.935 -3.482 -12.139 1.00 68.62 97 LEU A N 1
ATOM 768 C CA . LEU A 1 97 ? 11.234 -4.110 -11.896 1.00 68.62 97 LEU A CA 1
ATOM 769 C C . LEU A 1 97 ? 11.445 -5.401 -12.694 1.00 68.62 97 LEU A C 1
ATOM 771 O O . LEU A 1 97 ? 12.583 -5.685 -13.053 1.00 68.62 97 LEU A O 1
ATOM 775 N N . MET A 1 98 ? 10.388 -6.177 -12.952 1.00 69.94 98 MET A N 1
ATOM 776 C CA . MET A 1 98 ? 10.482 -7.450 -13.681 1.00 69.94 98 MET A CA 1
ATOM 777 C C . MET A 1 98 ? 10.245 -7.305 -15.185 1.00 69.94 98 MET A C 1
ATOM 779 O O . MET A 1 98 ? 10.997 -7.877 -15.966 1.00 69.94 98 MET A O 1
ATOM 783 N N . ASP A 1 99 ? 9.248 -6.517 -15.591 1.00 63.12 99 ASP A N 1
ATOM 784 C CA . ASP A 1 99 ? 8.828 -6.405 -16.995 1.00 63.12 99 ASP A CA 1
ATOM 785 C C . ASP A 1 99 ? 9.248 -5.072 -17.637 1.00 63.12 99 ASP A C 1
ATOM 787 O O . ASP A 1 99 ? 8.947 -4.820 -18.803 1.00 63.12 99 ASP A O 1
ATOM 791 N N . HIS A 1 100 ? 9.901 -4.180 -16.877 1.00 64.69 100 HIS A N 1
ATOM 792 C CA . HIS A 1 100 ? 10.201 -2.792 -17.270 1.00 64.69 100 HIS A CA 1
ATOM 793 C C . HIS A 1 100 ? 8.974 -2.006 -17.763 1.00 64.69 100 HIS A C 1
ATOM 795 O O . HIS A 1 100 ? 9.100 -0.976 -18.431 1.00 64.69 100 HIS A O 1
ATOM 801 N N . MET A 1 101 ? 7.772 -2.470 -17.413 1.00 60.59 101 MET A N 1
ATOM 802 C CA . MET A 1 101 ? 6.518 -1.913 -17.887 1.00 60.59 101 MET A CA 1
ATOM 803 C C . MET A 1 101 ? 5.885 -1.074 -16.783 1.00 60.59 101 MET A C 1
ATOM 805 O O . MET A 1 101 ? 5.475 -1.571 -15.733 1.00 60.59 101 MET A O 1
ATOM 809 N N . PHE A 1 102 ? 5.794 0.231 -17.024 1.00 63.66 102 PHE A N 1
ATOM 810 C CA . PHE A 1 102 ? 5.123 1.141 -16.110 1.00 63.66 102 PHE A CA 1
ATOM 811 C C . PHE A 1 102 ? 3.602 1.019 -16.263 1.00 63.66 102 PHE A C 1
ATOM 813 O O . PHE A 1 102 ? 3.007 1.56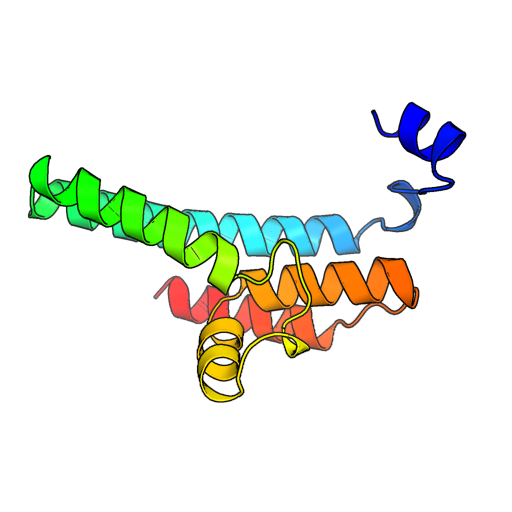5 -17.192 1.00 63.66 102 PHE A O 1
ATOM 820 N N . ARG A 1 103 ? 2.963 0.290 -15.343 1.00 69.62 103 ARG A N 1
ATOM 821 C CA . ARG A 1 103 ? 1.502 0.128 -15.302 1.00 69.62 103 ARG A CA 1
ATOM 822 C C . ARG A 1 103 ? 0.841 1.335 -14.630 1.00 69.62 103 ARG A C 1
ATOM 824 O O . ARG A 1 103 ? 0.505 1.290 -13.449 1.00 69.62 103 ARG A O 1
ATOM 831 N N . ALA A 1 104 ? 0.655 2.405 -15.402 1.00 64.75 104 ALA A N 1
ATOM 832 C CA . ALA A 1 104 ? 0.008 3.637 -14.945 1.00 64.75 104 ALA A CA 1
ATOM 833 C C . ALA A 1 104 ? -1.437 3.419 -14.447 1.00 64.75 104 ALA A C 1
ATOM 835 O O . ALA A 1 104 ? -1.855 4.104 -13.515 1.00 64.75 104 ALA A O 1
ATOM 836 N N . ASP A 1 105 ? -2.160 2.434 -14.997 1.00 70.06 105 ASP A N 1
ATOM 837 C CA . ASP A 1 105 ? -3.516 2.064 -14.558 1.00 70.06 105 ASP A CA 1
ATOM 838 C C . ASP A 1 105 ? -3.580 1.726 -13.062 1.00 70.06 105 ASP A C 1
ATOM 840 O O . ASP A 1 105 ? -4.424 2.253 -12.341 1.00 70.06 105 ASP A O 1
ATOM 844 N N . LEU A 1 106 ? -2.616 0.939 -12.562 1.00 65.56 106 LEU A N 1
ATOM 845 C CA . LEU A 1 106 ? -2.562 0.554 -11.146 1.00 65.56 106 LEU A CA 1
ATOM 846 C C . LEU A 1 106 ? -2.326 1.767 -10.237 1.00 65.56 106 LEU A C 1
ATOM 848 O O . LEU A 1 106 ? -2.829 1.823 -9.119 1.00 65.56 106 LEU A O 1
ATOM 852 N N . MET A 1 107 ? -1.567 2.759 -10.707 1.00 65.81 107 MET A N 1
ATOM 853 C CA . MET A 1 107 ? -1.309 3.971 -9.927 1.00 65.81 107 MET A CA 1
ATOM 854 C C . MET A 1 107 ? -2.509 4.913 -9.896 1.00 65.81 107 MET A C 1
ATOM 856 O O . MET A 1 107 ? -2.721 5.574 -8.879 1.00 65.81 107 MET A O 1
ATOM 860 N N . ALA A 1 108 ? -3.286 4.977 -10.979 1.00 70.94 108 ALA A N 1
ATOM 861 C CA . ALA A 1 108 ? -4.519 5.752 -11.027 1.00 70.94 108 ALA A CA 1
ATOM 862 C C . ALA A 1 108 ? -5.585 5.160 -10.091 1.00 70.94 108 ALA A C 1
ATOM 864 O O . ALA A 1 108 ? -6.208 5.903 -9.333 1.00 70.94 108 ALA A O 1
ATOM 865 N N . GLU A 1 109 ? -5.733 3.831 -10.070 1.00 72.88 109 GLU A N 1
ATOM 866 C CA . GLU A 1 109 ? -6.624 3.132 -9.134 1.00 72.88 109 GLU A CA 1
ATOM 867 C C . GLU A 1 109 ? -6.181 3.317 -7.676 1.00 72.88 109 GLU A C 1
ATOM 869 O O . GLU A 1 109 ? -7.000 3.671 -6.827 1.00 72.88 109 GLU A O 1
ATOM 874 N N . ALA A 1 110 ? -4.880 3.195 -7.382 1.00 70.19 110 ALA A N 1
ATOM 875 C CA . ALA A 1 110 ? -4.347 3.459 -6.042 1.00 70.19 110 ALA A CA 1
ATOM 876 C C . ALA A 1 110 ? -4.666 4.883 -5.558 1.00 70.19 110 ALA A C 1
ATOM 878 O O . ALA A 1 110 ? -5.032 5.089 -4.398 1.00 70.19 110 ALA A O 1
ATOM 879 N N . LEU A 1 111 ? -4.545 5.867 -6.453 1.00 72.06 111 LEU A N 1
ATOM 880 C CA . LEU A 1 111 ? -4.785 7.270 -6.139 1.00 72.06 111 LEU A CA 1
ATOM 881 C C . LEU A 1 111 ? -6.281 7.559 -5.952 1.00 72.06 111 LEU A C 1
ATOM 883 O O . LEU A 1 111 ? -6.642 8.307 -5.045 1.00 72.06 111 LEU A O 1
ATOM 887 N N . ALA A 1 112 ? -7.150 6.916 -6.737 1.00 78.25 112 ALA A N 1
ATOM 888 C CA . ALA A 1 112 ? -8.598 6.978 -6.551 1.00 78.25 112 ALA A CA 1
ATOM 889 C C . ALA A 1 112 ? -9.021 6.405 -5.187 1.00 78.25 112 ALA A C 1
ATOM 891 O O . ALA A 1 112 ? -9.788 7.042 -4.464 1.00 78.25 112 ALA A O 1
ATOM 892 N N . ILE A 1 113 ? -8.470 5.252 -4.792 1.00 73.75 113 ILE A N 1
ATOM 893 C CA . ILE A 1 113 ? -8.759 4.634 -3.490 1.00 73.75 113 ILE A CA 1
ATOM 894 C C . ILE A 1 113 ? -8.215 5.498 -2.345 1.00 73.75 113 ILE A C 1
ATOM 896 O O . ILE A 1 113 ? -8.916 5.704 -1.358 1.00 73.75 113 ILE A O 1
ATOM 900 N N . ASN A 1 114 ? -7.009 6.064 -2.480 1.00 71.06 114 ASN A N 1
ATOM 901 C CA . ASN A 1 114 ? -6.477 7.025 -1.507 1.00 71.06 114 ASN A CA 1
ATOM 902 C C . ASN A 1 114 ? -7.377 8.267 -1.370 1.00 71.06 114 ASN A C 1
ATOM 904 O O . ASN A 1 114 ? -7.583 8.740 -0.256 1.00 71.06 114 ASN A O 1
ATOM 908 N N . GLY A 1 115 ? -7.944 8.769 -2.472 1.00 70.75 115 GLY A N 1
ATOM 909 C CA . GLY A 1 115 ? -8.900 9.879 -2.449 1.00 70.75 115 GLY A CA 1
ATOM 910 C C . GLY A 1 115 ? -10.174 9.561 -1.661 1.00 70.75 115 GLY A C 1
ATOM 911 O O . GLY A 1 115 ? -10.650 10.410 -0.916 1.00 70.75 115 GLY A O 1
ATOM 912 N N . VAL A 1 116 ? -10.686 8.330 -1.768 1.00 75.31 116 VAL A N 1
ATOM 913 C CA . VAL A 1 116 ? -11.830 7.860 -0.967 1.00 75.31 116 VAL A CA 1
ATOM 914 C C . VAL A 1 116 ? -11.449 7.680 0.503 1.00 75.31 116 VAL A C 1
ATOM 916 O O . VAL A 1 116 ? -12.219 8.061 1.372 1.00 75.31 116 VAL A O 1
ATOM 919 N N . LEU A 1 117 ? -10.260 7.142 0.792 1.00 68.31 117 LEU A N 1
ATOM 920 C CA . LEU A 1 117 ? -9.755 6.927 2.158 1.00 68.31 117 LEU A CA 1
ATOM 921 C C . LEU A 1 117 ? -9.560 8.221 2.964 1.00 68.31 117 LEU A C 1
ATOM 923 O O . LEU A 1 117 ? -9.507 8.166 4.190 1.00 68.31 117 LEU A O 1
ATOM 927 N N . PHE A 1 118 ? -9.395 9.357 2.285 1.00 63.28 118 PHE A N 1
ATOM 928 C CA . PHE A 1 118 ? -9.210 10.665 2.914 1.00 63.28 118 PHE A CA 1
ATOM 929 C C . PHE A 1 118 ? -10.516 11.381 3.292 1.00 63.28 118 PHE A C 1
ATOM 931 O O . PHE A 1 118 ? -10.448 12.361 4.037 1.00 63.28 118 PHE A O 1
ATOM 938 N N . ILE A 1 119 ? -11.665 10.935 2.768 1.00 61.44 119 ILE A N 1
ATOM 939 C CA . ILE A 1 119 ? -13.005 11.482 3.054 1.00 61.44 119 ILE A CA 1
ATOM 940 C C . ILE A 1 119 ? -13.616 10.732 4.238 1.00 61.44 119 ILE A C 1
ATOM 942 O O . ILE A 1 119 ? -14.165 11.417 5.131 1.00 61.44 119 ILE A O 1
#

Foldseek 3Di:
DQVVCCVPVVDNPCLCPPLVVLLVVLVVLLVVLLVVVLVVQCVVVPPVCVVVSVVVVVVVVVLCQQPHQLVVDDPVSSVVNLLALSNLSNVQVVCCRPVVDRPVVSSVSSVVSSVVSVD

Secondary structure (DSSP, 8-state):
-HHHHHHHH---TTTSHHHHHHHHHHHHHHHHHHHHHHHHHHHHH-GGGHHHHHHHHHHHHHHTTSSS-GGGS-HHHHHHHTTSHHHHHHHHHHHHHHS----HHHHHHHHHHHHHHT-

pLDDT: mean 75.84, std 9.35, range [54.72, 88.81]